Protein AF-A0A956IQY6-F1 (afdb_monomer)

Mean predicted aligned error: 12.91 Å

Structure (mmCIF, N/CA/C/O backbone):
data_AF-A0A956IQY6-F1
#
_entry.id   AF-A0A956IQY6-F1
#
loop_
_atom_site.group_PDB
_atom_site.id
_atom_site.type_symbol
_atom_site.label_atom_id
_atom_site.label_alt_id
_atom_site.label_comp_id
_atom_site.label_asym_id
_atom_site.label_entity_id
_atom_site.label_seq_id
_atom_site.pdbx_PDB_ins_code
_atom_site.Cartn_x
_atom_site.Cartn_y
_atom_site.Cartn_z
_atom_site.occupancy
_atom_site.B_iso_or_equiv
_atom_site.auth_seq_id
_atom_site.auth_comp_id
_atom_site.auth_asym_id
_atom_site.auth_atom_id
_atom_site.pdbx_PDB_model_num
ATOM 1 N N . SER A 1 1 ? 14.778 -26.457 9.287 1.00 40.47 1 SER A N 1
ATOM 2 C CA . SER A 1 1 ? 14.240 -26.927 7.997 1.00 40.47 1 SER A CA 1
ATOM 3 C C . SER A 1 1 ? 13.369 -25.827 7.424 1.00 40.47 1 SER A C 1
ATOM 5 O O . SER A 1 1 ? 12.198 -25.745 7.764 1.00 40.47 1 SER A O 1
ATOM 7 N N . SER A 1 2 ? 13.952 -24.943 6.617 1.00 40.97 2 SER A N 1
ATOM 8 C CA . SER A 1 2 ? 13.227 -23.827 6.004 1.00 40.97 2 SER A CA 1
ATOM 9 C C . SER A 1 2 ? 13.222 -24.059 4.501 1.00 40.97 2 SER A C 1
ATOM 11 O O . SER A 1 2 ? 14.220 -23.819 3.828 1.00 40.97 2 SER A O 1
ATOM 13 N N . GLY A 1 3 ? 12.134 -24.652 4.011 1.00 36.72 3 GLY A N 1
ATOM 14 C CA . GLY A 1 3 ? 11.873 -24.798 2.586 1.00 36.72 3 GLY A CA 1
ATOM 15 C C . GLY A 1 3 ? 11.418 -23.455 2.039 1.00 36.72 3 GLY A C 1
ATOM 16 O O . GLY A 1 3 ? 10.291 -23.043 2.288 1.00 36.72 3 GLY A O 1
ATOM 17 N N . VAL A 1 4 ? 12.313 -22.760 1.342 1.00 50.53 4 VAL A N 1
ATOM 18 C CA . VAL A 1 4 ? 11.947 -21.632 0.484 1.00 50.53 4 VAL A CA 1
ATOM 19 C C . VAL A 1 4 ? 11.415 -22.245 -0.809 1.00 50.53 4 VAL A C 1
ATOM 21 O O . VAL A 1 4 ? 12.112 -23.043 -1.440 1.00 50.53 4 VAL A O 1
ATOM 24 N N . ASN A 1 5 ? 10.154 -21.953 -1.132 1.00 44.31 5 ASN A N 1
ATOM 25 C CA . ASN A 1 5 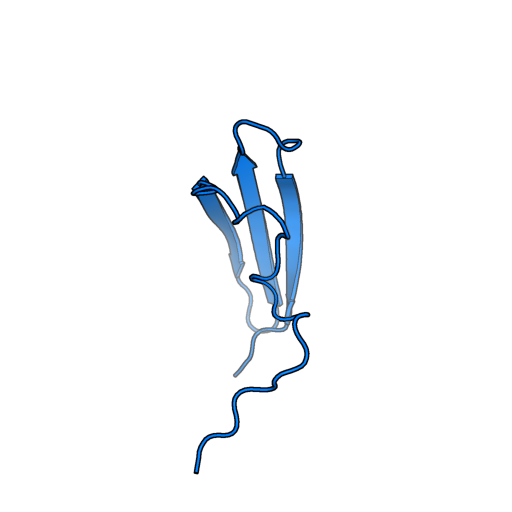? 9.463 -22.467 -2.312 1.00 44.31 5 ASN A CA 1
ATOM 26 C C . ASN A 1 5 ? 10.289 -22.205 -3.579 1.00 44.31 5 ASN A C 1
ATOM 28 O O . ASN A 1 5 ? 10.712 -21.085 -3.846 1.00 44.31 5 ASN A O 1
ATOM 32 N N . ARG A 1 6 ? 10.526 -23.285 -4.329 1.00 40.69 6 ARG A N 1
ATOM 33 C CA . ARG A 1 6 ? 11.282 -23.364 -5.589 1.00 40.69 6 ARG A CA 1
ATOM 34 C C . ARG A 1 6 ? 10.382 -23.188 -6.815 1.00 40.69 6 ARG A C 1
ATOM 36 O O . ARG A 1 6 ? 10.710 -23.672 -7.893 1.00 40.69 6 ARG A O 1
ATOM 43 N N . ASP A 1 7 ? 9.276 -22.486 -6.649 1.00 44.50 7 ASP A N 1
ATOM 44 C CA . ASP A 1 7 ? 8.409 -22.106 -7.750 1.00 44.50 7 ASP A CA 1
ATOM 45 C C . ASP A 1 7 ? 8.743 -20.640 -7.981 1.00 44.50 7 ASP A C 1
ATOM 47 O O . ASP A 1 7 ? 8.446 -19.808 -7.127 1.00 44.50 7 ASP A O 1
ATOM 51 N N . GLY A 1 8 ? 9.508 -20.360 -9.038 1.00 42.69 8 GLY A N 1
ATOM 52 C CA . GLY A 1 8 ? 10.051 -19.042 -9.374 1.00 42.69 8 GLY A CA 1
ATOM 53 C C . GLY A 1 8 ? 8.977 -18.035 -9.775 1.00 42.69 8 GLY A C 1
ATOM 54 O O . GLY A 1 8 ? 9.020 -17.579 -10.898 1.00 42.69 8 GLY A O 1
ATOM 55 N N . ASN A 1 9 ? 8.062 -17.772 -8.841 1.00 37.59 9 ASN A N 1
ATOM 56 C CA . ASN A 1 9 ? 6.949 -16.824 -8.799 1.00 37.59 9 ASN A CA 1
ATOM 57 C C . ASN A 1 9 ? 6.914 -16.162 -7.403 1.00 37.59 9 ASN A C 1
ATOM 59 O O . ASN A 1 9 ? 5.854 -15.895 -6.831 1.00 37.59 9 ASN A O 1
ATOM 63 N N . GLY A 1 10 ? 8.086 -15.980 -6.786 1.00 42.53 10 GLY A N 1
ATOM 64 C CA . GLY A 1 10 ? 8.201 -15.056 -5.661 1.00 42.53 10 GLY A CA 1
ATOM 65 C C . GLY A 1 10 ? 8.030 -13.633 -6.191 1.00 42.53 10 GLY A C 1
ATOM 66 O O . GLY A 1 10 ? 8.388 -13.408 -7.336 1.00 42.53 10 GLY A O 1
ATOM 67 N N . PRO A 1 11 ? 7.557 -12.661 -5.399 1.00 47.50 11 PRO A N 1
ATOM 68 C CA . PRO A 1 11 ? 7.383 -11.265 -5.835 1.00 47.50 11 PRO A CA 1
ATOM 69 C C . PRO A 1 11 ? 8.677 -10.549 -6.304 1.00 47.50 11 PRO A C 1
ATOM 71 O O . PRO A 1 11 ? 8.639 -9.356 -6.577 1.00 47.50 11 PRO A O 1
ATOM 74 N N . ASP A 1 12 ? 9.791 -11.280 -6.412 1.00 48.06 12 ASP A N 1
ATOM 75 C CA . ASP A 1 12 ? 11.120 -10.857 -6.852 1.00 48.06 12 ASP A CA 1
ATOM 76 C C . ASP A 1 12 ? 11.522 -11.470 -8.221 1.00 48.06 12 ASP A C 1
ATOM 78 O O . ASP A 1 12 ? 12.674 -11.345 -8.642 1.00 48.06 12 ASP A O 1
ATOM 82 N N . ASP A 1 13 ? 10.625 -12.183 -8.915 1.00 46.47 13 ASP A N 1
ATOM 83 C CA . ASP A 1 13 ? 10.918 -12.944 -10.142 1.00 46.47 13 ASP A CA 1
ATOM 84 C C . ASP A 1 13 ? 10.768 -12.137 -11.446 1.00 46.47 13 ASP A C 1
ATOM 86 O O . ASP A 1 13 ? 10.350 -12.655 -12.482 1.00 46.47 13 ASP A O 1
ATOM 90 N N . CYS A 1 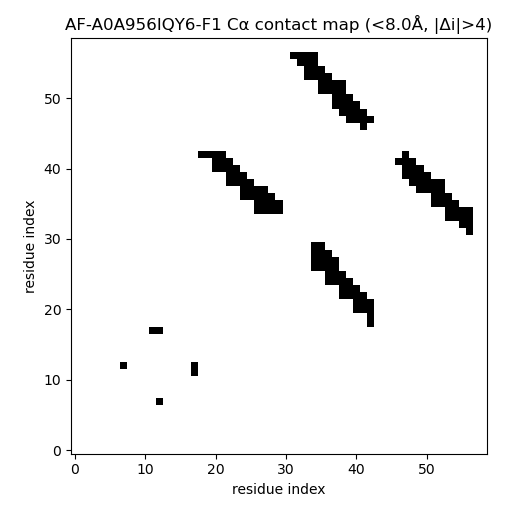14 ? 11.176 -10.868 -11.458 1.00 52.09 14 CYS A N 1
ATOM 91 C CA . CYS A 1 14 ? 11.347 -10.161 -12.725 1.00 52.09 14 CYS A CA 1
ATOM 92 C C . CYS A 1 14 ? 12.429 -10.894 -13.544 1.00 52.09 14 CYS A C 1
ATOM 94 O O . CYS A 1 14 ? 13.595 -10.945 -13.146 1.00 52.09 14 CYS A O 1
ATOM 96 N N . TRP A 1 15 ? 12.057 -11.459 -14.700 1.00 42.03 15 TRP A N 1
ATOM 97 C CA . TRP A 1 15 ? 12.901 -12.329 -15.545 1.00 42.03 15 TRP A CA 1
ATOM 98 C C . TRP A 1 15 ? 14.247 -11.687 -15.959 1.00 42.03 15 TRP A C 1
ATOM 100 O O . TRP A 1 15 ? 15.185 -12.387 -16.337 1.00 42.03 15 TRP A O 1
ATOM 110 N N . TRP A 1 16 ? 14.365 -10.359 -15.863 1.00 40.44 16 TRP A N 1
ATOM 111 C CA . TRP A 1 16 ? 15.546 -9.571 -16.241 1.00 40.44 16 TRP A CA 1
ATOM 112 C C . TRP A 1 16 ? 16.279 -8.944 -15.049 1.00 40.44 16 TRP A C 1
ATOM 114 O O . TRP A 1 16 ? 17.179 -8.130 -15.240 1.00 40.44 16 TRP A O 1
ATOM 124 N N . GLY A 1 17 ? 15.950 -9.369 -13.826 1.00 40.81 17 GLY A N 1
ATOM 125 C CA . GLY A 1 17 ? 16.377 -8.694 -12.610 1.00 40.81 17 GLY A CA 1
ATOM 126 C C . GLY A 1 17 ? 15.594 -7.398 -12.463 1.00 40.81 17 GLY A C 1
ATOM 127 O O . GLY A 1 17 ? 15.695 -6.509 -13.303 1.00 40.81 17 GLY A O 1
ATOM 128 N N . GLY A 1 18 ? 14.790 -7.289 -11.407 1.00 49.19 18 GLY A N 1
ATOM 129 C CA . GLY A 1 18 ? 14.226 -5.998 -11.041 1.00 49.19 18 GLY A CA 1
ATOM 130 C C . GLY A 1 18 ? 15.396 -5.045 -10.834 1.00 49.19 18 GLY A C 1
ATOM 131 O O . GLY A 1 18 ? 16.257 -5.300 -9.985 1.00 49.19 18 GLY A O 1
ATOM 132 N N . GLY A 1 19 ? 15.475 -3.992 -11.649 1.00 47.50 19 GLY A N 1
ATOM 133 C CA . GLY A 1 19 ? 16.361 -2.877 -11.355 1.00 47.50 19 GLY A CA 1
ATOM 134 C C . GLY A 1 19 ? 16.045 -2.339 -9.955 1.00 47.50 19 GLY A C 1
ATOM 135 O O . GLY A 1 19 ? 15.017 -2.691 -9.369 1.00 47.50 19 GLY A O 1
ATOM 136 N N . PRO A 1 20 ? 16.914 -1.510 -9.362 1.00 51.06 20 PRO A N 1
ATOM 137 C CA . PRO A 1 20 ? 16.567 -0.838 -8.122 1.00 51.06 20 PRO A CA 1
ATOM 138 C C . PRO A 1 20 ? 15.382 0.103 -8.391 1.00 51.06 20 PRO A C 1
ATOM 140 O O . PRO A 1 20 ? 15.570 1.253 -8.772 1.00 51.06 20 PRO A O 1
ATOM 143 N N . ALA A 1 21 ? 14.163 -0.404 -8.227 1.00 57.66 21 ALA A N 1
ATOM 144 C CA . ALA A 1 21 ? 12.955 0.394 -8.251 1.00 57.66 21 ALA A CA 1
ATOM 145 C C . ALA A 1 21 ? 12.925 1.190 -6.945 1.00 57.66 21 ALA A C 1
ATOM 147 O O . ALA A 1 21 ? 12.924 0.625 -5.846 1.00 57.66 21 ALA A O 1
ATOM 148 N N . PHE A 1 22 ? 12.955 2.514 -7.066 1.00 66.62 22 PHE A N 1
ATOM 149 C CA . PHE A 1 22 ? 12.835 3.409 -5.926 1.00 66.62 22 PHE A CA 1
ATOM 150 C C . PHE A 1 22 ? 11.373 3.823 -5.813 1.00 66.62 22 PHE A C 1
ATOM 152 O O . PHE A 1 22 ? 10.783 4.364 -6.749 1.00 66.62 22 PHE A O 1
ATOM 159 N N . GLY A 1 23 ? 10.785 3.537 -4.658 1.00 75.12 23 GLY A N 1
ATOM 160 C CA . GLY A 1 23 ? 9.409 3.886 -4.355 1.00 75.12 23 GLY A CA 1
ATOM 161 C C . GLY A 1 23 ? 9.283 4.461 -2.958 1.00 75.12 23 GLY A C 1
ATOM 162 O O . GLY A 1 23 ? 10.043 4.128 -2.048 1.00 75.12 23 GLY A O 1
ATOM 163 N N . GLU A 1 24 ? 8.301 5.330 -2.801 1.00 83.56 24 GLU A N 1
ATOM 164 C CA . GLU A 1 24 ? 7.888 5.910 -1.541 1.00 83.56 24 GLU A CA 1
ATOM 165 C C . GLU A 1 24 ? 6.553 5.299 -1.111 1.00 83.56 24 GLU A C 1
ATOM 167 O O . GLU A 1 24 ? 5.657 5.036 -1.921 1.00 83.56 24 GLU A O 1
ATOM 172 N N . LEU A 1 25 ? 6.436 5.075 0.196 1.00 89.19 25 LEU A N 1
ATOM 173 C CA . LEU A 1 25 ? 5.192 4.698 0.848 1.00 89.19 25 LEU A CA 1
ATOM 174 C C . LEU A 1 25 ? 4.787 5.828 1.791 1.00 89.19 25 LEU A C 1
ATOM 176 O O . LEU A 1 25 ? 5.497 6.129 2.751 1.00 89.19 25 LEU A O 1
ATOM 180 N N . GLU A 1 26 ? 3.626 6.424 1.534 1.00 91.50 26 GLU A N 1
ATOM 181 C CA . GLU A 1 26 ? 3.063 7.509 2.338 1.00 91.50 26 GLU A CA 1
ATOM 182 C C . GLU A 1 26 ? 1.796 7.024 3.051 1.00 91.50 26 GLU A C 1
ATOM 184 O O . GLU A 1 26 ? 0.843 6.574 2.412 1.00 91.50 26 GLU A O 1
ATOM 189 N N . ILE A 1 27 ? 1.750 7.125 4.382 1.00 94.19 27 ILE A N 1
ATOM 190 C CA . ILE A 1 27 ? 0.526 6.852 5.148 1.00 94.19 27 ILE A CA 1
ATOM 191 C C . ILE A 1 27 ? -0.359 8.097 5.098 1.00 94.19 27 ILE A C 1
ATOM 193 O O . ILE A 1 27 ? -0.024 9.125 5.680 1.00 94.19 27 ILE A O 1
ATOM 197 N N . LEU A 1 28 ? -1.513 7.980 4.444 1.00 95.12 28 LEU A N 1
ATOM 198 C CA . LEU A 1 28 ? -2.487 9.065 4.316 1.00 95.12 28 LEU A CA 1
ATOM 199 C C . LEU A 1 28 ? -3.447 9.107 5.507 1.00 95.12 28 LEU A C 1
ATOM 201 O O . LEU A 1 28 ? -3.883 10.176 5.927 1.00 95.12 28 LEU A O 1
ATOM 205 N N . GLU A 1 29 ? -3.819 7.936 6.030 1.00 95.31 29 GLU A N 1
ATOM 206 C CA . GLU A 1 29 ? -4.791 7.812 7.113 1.00 95.31 29 GLU A CA 1
ATOM 207 C C . GLU A 1 29 ? -4.578 6.518 7.901 1.00 95.31 29 GLU A C 1
ATOM 209 O O . GLU A 1 29 ? -4.374 5.448 7.322 1.00 95.31 29 GLU A O 1
ATOM 214 N N . LEU A 1 30 ? -4.660 6.613 9.229 1.00 93.50 30 LEU A N 1
ATOM 215 C CA . LEU A 1 30 ? -4.536 5.482 10.142 1.00 93.50 30 LEU A CA 1
ATOM 216 C C . LEU A 1 30 ? -5.683 5.514 11.151 1.00 93.50 30 LEU A 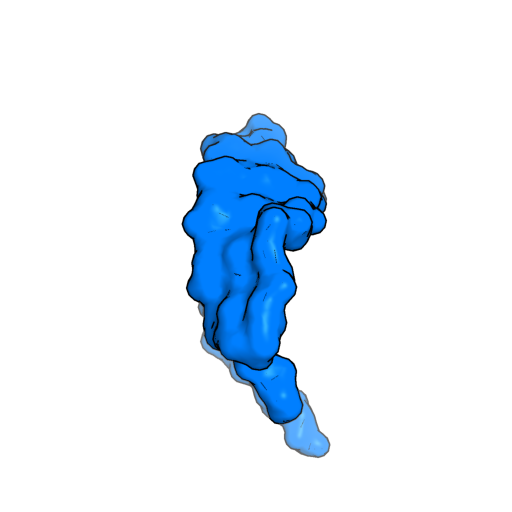C 1
ATOM 218 O O . LEU A 1 30 ? -5.784 6.443 11.952 1.00 93.50 30 LEU A O 1
ATOM 222 N N . THR A 1 31 ? -6.521 4.483 11.126 1.00 93.31 31 THR A N 1
ATOM 223 C CA . THR A 1 31 ? -7.619 4.303 12.081 1.00 93.31 31 THR A CA 1
ATOM 224 C C . THR A 1 31 ? -7.359 3.092 12.983 1.00 93.31 31 THR A C 1
ATOM 226 O O . THR A 1 31 ? -6.290 2.466 12.955 1.00 93.31 31 THR A O 1
ATOM 229 N N . GLU A 1 32 ? -8.336 2.752 13.824 1.00 92.44 32 GLU A N 1
ATOM 230 C CA . GLU A 1 32 ? -8.284 1.536 14.638 1.00 92.44 32 GLU A CA 1
ATOM 231 C C . GLU A 1 32 ? -8.324 0.257 13.788 1.00 92.44 32 GLU A C 1
ATOM 233 O O . GLU A 1 32 ? -7.706 -0.733 14.167 1.00 92.44 32 GLU A O 1
ATOM 238 N N . SER A 1 33 ? -8.997 0.269 12.632 1.00 93.81 33 SER A N 1
ATOM 239 C CA . SER A 1 33 ? -9.235 -0.933 11.818 1.00 93.81 33 SER A CA 1
ATOM 240 C C . SER A 1 33 ? -8.623 -0.886 10.419 1.00 93.81 33 SER A C 1
ATOM 242 O O . SER A 1 33 ? -8.478 -1.932 9.784 1.00 93.81 33 SER A O 1
ATOM 244 N N . THR A 1 34 ? -8.236 0.291 9.927 1.00 94.81 34 THR A N 1
ATOM 245 C CA . THR A 1 34 ? -7.767 0.472 8.549 1.00 94.81 34 THR A CA 1
ATOM 246 C C . THR A 1 34 ? -6.532 1.356 8.449 1.00 94.81 34 THR A C 1
ATOM 248 O O . THR A 1 34 ? -6.298 2.246 9.269 1.00 94.81 34 THR A O 1
ATOM 251 N N . ILE A 1 35 ? -5.753 1.112 7.395 1.00 94.88 35 ILE A N 1
ATOM 252 C CA . ILE A 1 35 ? -4.648 1.963 6.958 1.00 94.88 35 ILE A CA 1
ATOM 253 C C . ILE A 1 35 ? -4.899 2.324 5.499 1.00 94.88 35 ILE A C 1
ATOM 255 O O . ILE A 1 35 ? -5.077 1.429 4.668 1.00 94.88 35 ILE A O 1
ATOM 259 N N . ARG A 1 36 ? -4.896 3.619 5.188 1.00 95.50 36 ARG A N 1
ATOM 260 C CA . ARG A 1 36 ? -4.909 4.127 3.816 1.00 95.50 36 ARG A CA 1
ATOM 261 C C . ARG A 1 36 ? -3.534 4.692 3.501 1.00 95.50 36 ARG A C 1
ATOM 263 O O . ARG A 1 36 ? -3.041 5.555 4.227 1.00 95.50 36 ARG A O 1
ATOM 270 N N . PHE A 1 37 ? -2.913 4.196 2.443 1.00 94.19 37 PHE A N 1
ATOM 271 C CA . PHE A 1 37 ? -1.554 4.574 2.071 1.00 94.19 37 PHE A CA 1
ATOM 272 C C . PHE A 1 37 ? -1.434 4.729 0.560 1.00 94.19 37 PHE A C 1
ATOM 274 O O . PHE A 1 37 ? -2.170 4.094 -0.200 1.00 94.19 37 PHE A O 1
ATOM 281 N N . ARG A 1 38 ? -0.519 5.594 0.136 1.00 92.50 38 ARG A N 1
ATOM 282 C CA . ARG A 1 38 ? -0.124 5.756 -1.259 1.00 92.50 38 ARG A CA 1
ATOM 283 C C . ARG A 1 38 ? 1.197 5.035 -1.479 1.00 92.50 38 ARG A C 1
ATOM 285 O O . ARG A 1 38 ? 2.101 5.152 -0.655 1.00 92.50 38 ARG A O 1
ATOM 292 N N . VAL A 1 39 ? 1.286 4.295 -2.575 1.00 89.31 39 VAL A N 1
ATOM 293 C CA . VAL A 1 39 ? 2.550 3.773 -3.095 1.00 89.31 39 VAL A CA 1
ATOM 294 C C . VAL A 1 39 ? 2.823 4.526 -4.380 1.00 89.31 39 VAL A C 1
ATOM 296 O O . VAL A 1 39 ? 1.985 4.509 -5.284 1.00 89.31 39 VAL A O 1
ATOM 299 N N . SER A 1 40 ? 3.971 5.186 -4.437 1.00 87.00 40 SER A N 1
ATOM 300 C CA . SER A 1 40 ? 4.456 5.847 -5.642 1.00 87.00 40 SER A CA 1
ATOM 301 C C . SER A 1 40 ? 5.880 5.401 -5.930 1.00 87.00 40 SER A C 1
ATOM 303 O O . SER A 1 40 ? 6.711 5.444 -5.031 1.00 87.00 40 SER A O 1
ATOM 305 N N . GLY A 1 41 ? 6.188 4.992 -7.151 1.00 80.75 41 GLY A N 1
ATOM 306 C CA . GLY A 1 41 ? 7.526 4.564 -7.538 1.00 80.75 41 GLY A CA 1
ATOM 307 C C . GLY A 1 41 ? 7.782 4.801 -9.013 1.00 80.75 41 GLY A C 1
ATOM 308 O O . GLY A 1 41 ? 6.861 4.771 -9.827 1.00 80.75 41 GLY A O 1
ATOM 309 N N . THR A 1 42 ? 9.041 5.070 -9.327 1.00 69.50 42 THR A N 1
ATOM 310 C CA . THR A 1 42 ? 9.525 5.295 -10.690 1.00 69.50 42 THR A CA 1
ATOM 311 C C . THR A 1 42 ? 10.559 4.223 -10.987 1.00 69.50 42 THR A C 1
ATOM 313 O O . THR A 1 42 ? 11.497 4.032 -10.206 1.00 69.50 42 THR A O 1
ATOM 316 N N . ASP A 1 43 ? 10.392 3.532 -12.107 1.00 67.25 43 ASP A N 1
ATOM 317 C CA . ASP A 1 43 ? 11.437 2.690 -12.676 1.00 67.25 43 ASP A CA 1
ATOM 318 C C . ASP A 1 43 ? 11.914 3.334 -13.984 1.00 67.25 43 ASP A C 1
ATOM 320 O O . ASP A 1 43 ? 11.188 4.090 -14.626 1.00 67.25 43 ASP A O 1
ATOM 324 N N . TRP A 1 44 ? 13.168 3.105 -14.353 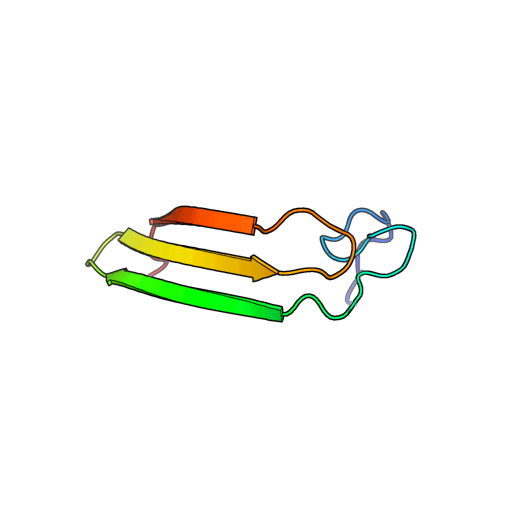1.00 61.09 44 TRP A N 1
ATOM 325 C CA . TRP A 1 44 ? 13.784 3.731 -15.526 1.00 61.09 44 TRP A CA 1
ATOM 326 C C . TRP A 1 44 ? 13.250 3.147 -16.842 1.00 61.09 44 TRP A C 1
ATOM 328 O O . TRP A 1 44 ? 13.265 3.853 -17.850 1.00 61.09 44 TRP A O 1
ATOM 338 N N . ASP A 1 45 ? 12.741 1.912 -16.805 1.00 63.44 45 ASP A N 1
ATOM 339 C CA . ASP A 1 45 ? 12.242 1.170 -17.969 1.00 63.44 45 ASP A CA 1
ATOM 340 C C . ASP A 1 45 ? 10.761 0.746 -17.867 1.00 63.44 45 ASP A C 1
ATOM 342 O O . ASP A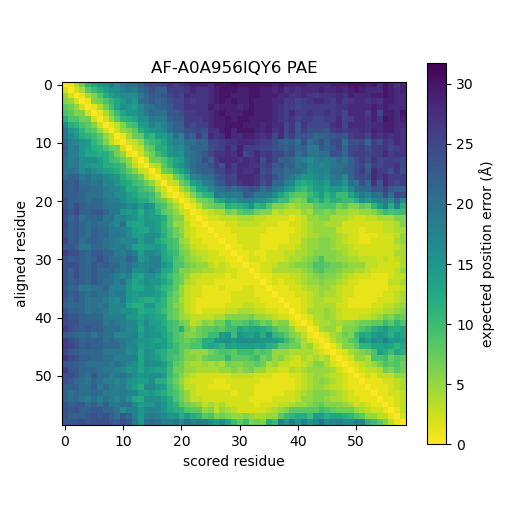 1 45 ? 10.179 0.346 -18.877 1.00 63.44 45 ASP A O 1
ATOM 346 N N . ASP A 1 46 ? 10.133 0.870 -16.693 1.00 62.97 46 ASP A N 1
ATOM 347 C CA . ASP A 1 46 ? 8.740 0.476 -16.448 1.00 62.97 46 ASP A CA 1
ATOM 348 C C . ASP A 1 46 ? 7.847 1.694 -16.147 1.00 62.97 46 ASP A C 1
ATOM 350 O O . ASP A 1 46 ? 8.333 2.735 -15.700 1.00 62.97 46 ASP A O 1
ATOM 354 N N . PRO A 1 47 ? 6.527 1.610 -16.413 1.00 71.50 47 PRO A N 1
ATOM 355 C CA . PRO A 1 47 ? 5.619 2.715 -16.145 1.00 71.50 47 PRO A CA 1
ATOM 356 C C . PRO A 1 47 ? 5.582 3.048 -14.654 1.00 71.50 47 PRO A C 1
ATOM 358 O O . PRO A 1 47 ? 5.489 2.155 -13.811 1.00 71.50 47 PRO A O 1
ATOM 361 N N . ASP A 1 48 ? 5.568 4.347 -14.358 1.00 74.12 48 ASP A N 1
ATOM 362 C CA . ASP A 1 48 ? 5.392 4.866 -13.006 1.00 74.12 48 ASP A CA 1
ATOM 363 C C . ASP A 1 48 ? 4.214 4.177 -12.309 1.00 74.12 48 ASP A C 1
ATOM 365 O O . ASP A 1 48 ? 3.089 4.118 -12.823 1.00 74.12 48 ASP A O 1
ATOM 369 N N . VAL A 1 49 ? 4.472 3.674 -11.107 1.00 72.19 49 VAL A N 1
ATOM 370 C CA . VAL A 1 49 ? 3.431 3.125 -10.247 1.00 72.19 49 VAL A CA 1
ATOM 371 C C . VAL A 1 49 ? 2.984 4.243 -9.326 1.00 72.19 49 VAL A C 1
ATOM 373 O O . VAL A 1 49 ? 3.778 4.741 -8.541 1.00 72.19 49 VAL A O 1
ATOM 376 N N . ASP A 1 50 ? 1.713 4.626 -9.392 1.00 85.56 50 ASP A N 1
ATOM 377 C CA . ASP A 1 50 ? 1.097 5.558 -8.450 1.00 85.56 50 ASP A CA 1
ATOM 378 C C . ASP A 1 50 ? -0.309 5.069 -8.096 1.00 85.56 50 ASP A C 1
ATOM 380 O O . ASP A 1 50 ? -1.190 4.973 -8.955 1.00 85.56 50 ASP A O 1
ATOM 384 N N . GLY A 1 51 ? -0.517 4.708 -6.830 1.00 89.75 51 GLY A N 1
ATOM 385 C CA . GLY A 1 51 ? -1.776 4.126 -6.383 1.00 89.75 51 GLY A CA 1
ATOM 386 C C . GLY A 1 51 ? -2.075 4.374 -4.914 1.00 89.75 51 GLY A C 1
ATOM 387 O O . GLY A 1 51 ? -1.185 4.400 -4.065 1.00 89.75 51 GLY A O 1
ATOM 388 N N . ILE A 1 52 ? -3.365 4.519 -4.610 1.00 93.75 52 ILE A N 1
ATOM 389 C CA . ILE A 1 52 ? -3.881 4.600 -3.243 1.00 93.75 52 ILE A CA 1
ATOM 390 C C . ILE A 1 52 ? -4.526 3.267 -2.886 1.00 93.75 52 ILE A C 1
ATOM 392 O O . ILE A 1 52 ? -5.424 2.789 -3.580 1.00 93.75 52 ILE A O 1
ATOM 396 N N . PHE A 1 53 ? -4.104 2.706 -1.759 1.00 91.81 53 PHE A N 1
ATOM 397 C CA . PHE A 1 53 ? -4.536 1.404 -1.279 1.00 91.81 53 PHE A CA 1
ATOM 398 C C . PHE A 1 53 ? -5.122 1.508 0.125 1.00 91.81 53 PHE A C 1
ATOM 400 O O . PHE A 1 53 ? -4.846 2.439 0.885 1.00 91.81 53 PHE A O 1
ATOM 407 N N . THR A 1 54 ? -5.973 0.542 0.466 1.00 95.50 54 THR A N 1
ATOM 408 C CA . THR A 1 54 ? -6.545 0.398 1.807 1.00 95.50 54 THR A CA 1
ATOM 409 C C . THR A 1 54 ? -6.303 -1.020 2.298 1.00 95.50 54 THR A C 1
ATOM 411 O O . THR A 1 54 ? -6.638 -1.978 1.604 1.00 95.50 54 THR A O 1
ATOM 414 N N . ALA A 1 55 ? -5.738 -1.148 3.496 1.00 91.88 55 ALA A N 1
ATOM 415 C CA . ALA A 1 55 ? -5.508 -2.424 4.161 1.00 91.88 55 ALA A CA 1
ATOM 416 C C . ALA A 1 55 ? -6.228 -2.474 5.511 1.00 91.88 55 ALA A C 1
ATOM 418 O O . ALA A 1 55 ? -6.420 -1.452 6.174 1.00 91.88 55 ALA A O 1
ATOM 419 N N . THR A 1 56 ? -6.606 -3.685 5.923 1.00 93.69 56 THR A N 1
ATOM 420 C CA . THR A 1 56 ? -7.066 -3.932 7.295 1.00 93.69 56 THR A CA 1
ATOM 421 C C . THR A 1 56 ? -5.855 -3.972 8.212 1.00 93.69 56 THR A C 1
ATOM 423 O O . THR A 1 56 ? -4.836 -4.578 7.877 1.00 93.69 56 THR A O 1
ATOM 426 N N . ARG A 1 57 ? -5.956 -3.320 9.365 1.00 82.31 57 ARG A N 1
ATOM 427 C CA . ARG A 1 57 ? -4.878 -3.285 10.346 1.00 82.31 57 ARG A CA 1
ATOM 428 C C . ARG A 1 57 ? 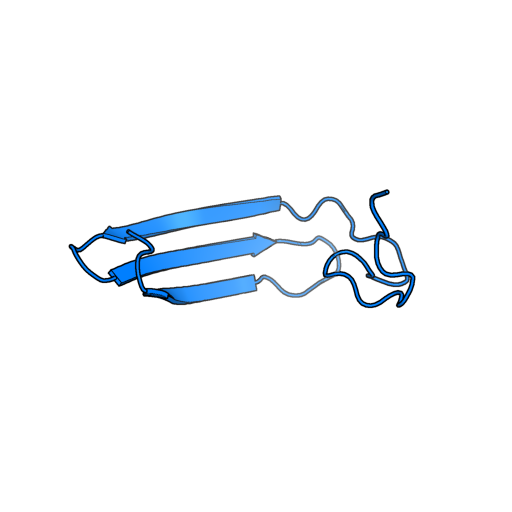-4.817 -4.619 11.095 1.00 82.31 57 ARG A C 1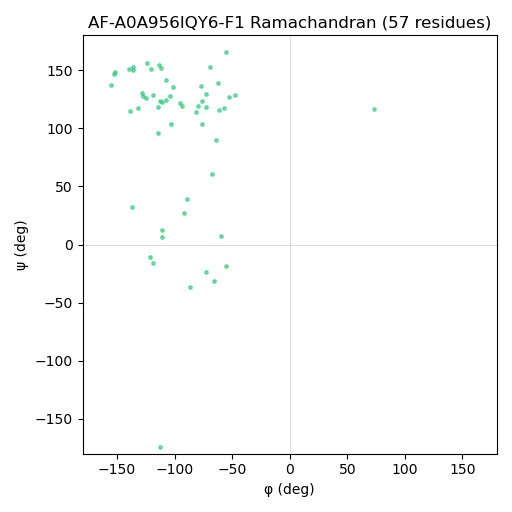
ATOM 430 O O . ARG A 1 57 ? -5.805 -5.042 11.690 1.00 82.31 57 ARG A O 1
ATOM 437 N N . CYS A 1 58 ? -3.661 -5.278 11.065 1.00 77.06 58 CYS A N 1
ATOM 438 C CA . CYS A 1 58 ? -3.401 -6.427 11.930 1.00 77.06 58 CYS A CA 1
ATOM 439 C C . CYS A 1 58 ? -3.208 -5.927 13.371 1.00 77.06 58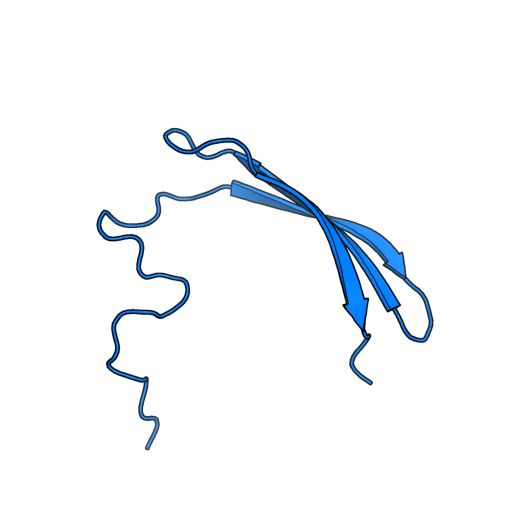 CYS A C 1
ATOM 441 O O . CYS A 1 58 ? -2.430 -4.994 13.587 1.00 77.06 58 CYS A O 1
ATOM 443 N N . ASN A 1 59 ? -3.927 -6.531 14.320 1.00 61.09 59 ASN A N 1
ATOM 444 C CA . ASN A 1 59 ? -3.771 -6.310 15.763 1.00 61.09 59 ASN A CA 1
ATOM 445 C C . ASN A 1 59 ? -2.856 -7.365 16.381 1.00 61.09 59 ASN A C 1
ATOM 447 O O 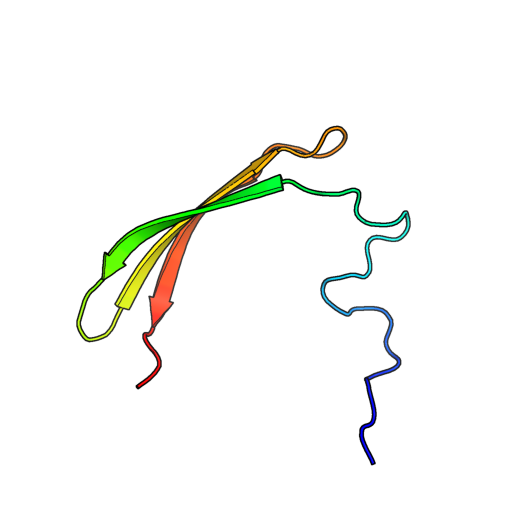. ASN A 1 59 ? -2.941 -8.533 15.937 1.00 61.09 59 ASN A O 1
#

Solvent-accessible surface area (backbone atoms only — not comparable to full-atom values): 3959 Å² total; per-residue (Å²): 140,84,85,75,79,89,62,88,74,50,103,76,56,48,95,82,59,68,66,92,66,53,65,50,78,46,81,76,45,79,61,94,57,38,38,32,33,37,44,38,34,53,44,99,88,50,81,68,44,74,48,80,48,78,45,75,54,86,129

Nearest PDB structures (foldseek):
  8riy-assembly1_BBB  TM=6.838E-01  e=2.721E-01  Homo sapiens
  8rdz-assembly1_C  TM=6.715E-01  e=3.788E-01  Homo sapiens
  8rdz-assembly1_A  TM=6.773E-01  e=3.788E-01  Homo sapiens
  5qj4-assembly1_B  TM=6.984E-01  e=4.935E-01  Homo sapiens
  5vpj-assembly1_B  TM=5.136E-01  e=1.332E+00  Actinomadura verrucosospora

pLDDT: mean 70.18, std 21.16, range [36.72, 95.5]

Radius of gyration: 15.47 Å; Cα contacts (8 Å, |Δi|>4): 76; chains: 1; bounding box: 26×36×34 Å

Foldseek 3Di:
DDDDDPPLPDPQNPVVGDDPKDWDKAFPDDDPFKTWIWIWIDDPPDDTDTDIDMDTDDD

Sequence (59 aa):
SSGVNRDGNGPDDCWWGGGPAFGELEILELTESTIRFRVSGTDWDDPDVDGIFTATRCN

Secondary structure (DSSP, 8-state):
------SS-STT--TT-----EEEEEEEEE-SSEEEEEEEEE-SSSPPEEEEEEEEPP-